Protein AF-A0A950M7X7-F1 (afdb_monomer)

Mean predicted aligned error: 15.95 Å

Secondary structure (DSSP, 8-state):
--PPPPPPPPPPP---PPPPTT-PPPPHHHHHHHHHHHHHHHHH-S-GGGS-HHHHHHHHHHHHHHHH-TT-TTHHHHHHHHHHHHHHHHHHTT--GGG-----PPP-

Foldseek 3Di:
DDDDDDDDDDDDDDPPDDPPPPDDDDDPVRVVVVVLVVVLCVVPVDQLLPDDPVVLVVLLVVLVVLCVDPPHPCNVNSVVSNVRSVVNVCVVVVDPPVPDDPPPDPDD

Sequence (108 aa):
MNAKKADAPPAPAKRRGRPPAGERAMSNAERQRRYRRRRFNALYEIDPAEMARVTLLERLAAALRTIEDPGSELREGAAHEAENLLAEIVTRYELNLARMKRITKPNK

Solvent-accessible surface area (backbone atoms only — not comparable to full-atom values): 6962 Å² total; per-residue (Å²): 141,82,85,80,82,76,83,76,78,81,79,81,76,82,75,87,65,77,76,62,94,86,60,77,80,73,48,73,68,52,49,52,51,52,48,53,50,49,58,50,44,74,75,59,79,64,61,74,89,77,49,54,72,67,57,48,52,54,50,34,53,52,21,48,53,40,49,70,38,86,85,47,91,52,27,69,60,22,49,54,48,31,52,54,44,49,52,45,53,35,59,78,65,67,55,58,71,91,74,59,73,83,83,74,75,77,88,126

Structure (mmCIF, N/CA/C/O backbone):
data_AF-A0A950M7X7-F1
#
_entry.id   AF-A0A950M7X7-F1
#
loop_
_atom_site.group_PDB
_atom_site.id
_atom_site.type_symbol
_atom_site.label_atom_id
_atom_site.label_alt_id
_atom_site.label_comp_id
_atom_site.label_asym_id
_atom_site.label_entity_id
_atom_site.label_seq_id
_atom_site.pdbx_PDB_ins_code
_atom_site.Cartn_x
_atom_site.Cartn_y
_atom_site.Cartn_z
_atom_site.occupancy
_atom_site.B_iso_or_equiv
_atom_site.auth_seq_id
_atom_site.auth_comp_id
_atom_site.auth_asym_id
_atom_site.auth_atom_id
_atom_site.pdbx_PDB_model_num
ATOM 1 N N . MET A 1 1 ? 67.338 -32.413 -9.002 1.00 44.06 1 MET A N 1
ATOM 2 C CA . MET A 1 1 ? 66.450 -32.010 -10.113 1.00 44.06 1 MET A CA 1
ATOM 3 C C . MET A 1 1 ? 65.084 -31.690 -9.518 1.00 44.06 1 MET A C 1
ATOM 5 O O . MET A 1 1 ? 64.371 -32.623 -9.194 1.00 44.06 1 MET A O 1
ATOM 9 N N . ASN A 1 2 ? 64.752 -30.413 -9.294 1.00 44.22 2 ASN A N 1
ATOM 10 C CA . ASN A 1 2 ? 63.459 -30.011 -8.721 1.00 44.22 2 ASN A CA 1
ATOM 11 C C . ASN A 1 2 ? 62.700 -29.148 -9.734 1.00 44.22 2 ASN A C 1
ATOM 13 O O . ASN A 1 2 ? 63.187 -28.097 -10.151 1.00 44.22 2 ASN A O 1
ATOM 17 N N . ALA A 1 3 ? 61.539 -29.643 -10.160 1.00 48.75 3 ALA A N 1
ATOM 18 C CA . ALA A 1 3 ? 60.688 -29.041 -11.175 1.00 48.75 3 ALA A CA 1
ATOM 19 C C . ALA A 1 3 ? 60.074 -27.722 -10.678 1.00 48.75 3 ALA A C 1
ATOM 21 O O . ALA A 1 3 ? 59.457 -27.665 -9.612 1.00 48.75 3 ALA A O 1
ATOM 22 N N . LYS A 1 4 ? 60.244 -26.660 -11.472 1.00 51.53 4 LYS A N 1
ATOM 23 C CA .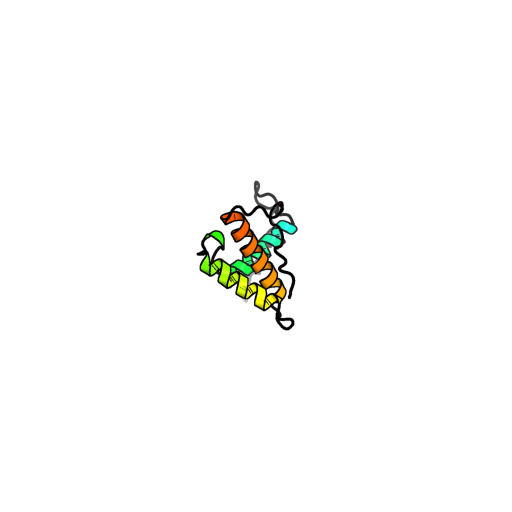 LYS A 1 4 ? 59.607 -25.356 -11.271 1.00 51.53 4 LYS A CA 1
ATOM 24 C C . LYS A 1 4 ? 58.094 -25.510 -11.455 1.00 51.53 4 LYS A C 1
ATOM 26 O O . LYS A 1 4 ? 57.647 -25.931 -12.520 1.00 51.53 4 LYS A O 1
ATOM 31 N N . LYS A 1 5 ? 57.312 -25.175 -10.425 1.00 53.00 5 LYS A N 1
ATOM 32 C CA . LYS A 1 5 ? 55.858 -25.002 -10.538 1.00 53.00 5 LYS A CA 1
ATOM 33 C C . LYS A 1 5 ? 55.599 -23.800 -11.446 1.00 53.00 5 LYS A C 1
ATOM 35 O O . LYS A 1 5 ? 56.126 -22.724 -11.190 1.00 53.00 5 LYS A O 1
ATOM 40 N N . ALA A 1 6 ? 54.853 -24.019 -12.524 1.00 52.06 6 ALA A N 1
ATOM 41 C CA . ALA A 1 6 ? 54.436 -22.974 -13.444 1.00 52.06 6 ALA A CA 1
ATOM 42 C C . ALA A 1 6 ? 53.381 -22.085 -12.771 1.00 52.06 6 ALA A C 1
ATOM 44 O O . ALA A 1 6 ? 52.382 -22.592 -12.256 1.00 52.06 6 ALA A O 1
ATOM 45 N N . ASP A 1 7 ? 53.620 -20.776 -12.779 1.00 57.84 7 ASP A N 1
ATOM 46 C CA . ASP A 1 7 ? 52.652 -19.759 -12.383 1.00 57.84 7 ASP A CA 1
ATOM 47 C C . ASP A 1 7 ? 51.420 -19.837 -13.295 1.00 57.84 7 ASP A C 1
ATOM 49 O O . ASP A 1 7 ? 51.511 -19.687 -14.516 1.00 57.84 7 ASP A O 1
ATOM 53 N N . ALA A 1 8 ? 50.255 -20.099 -12.703 1.00 60.47 8 ALA A N 1
ATOM 54 C CA . ALA A 1 8 ? 48.983 -20.035 -13.409 1.00 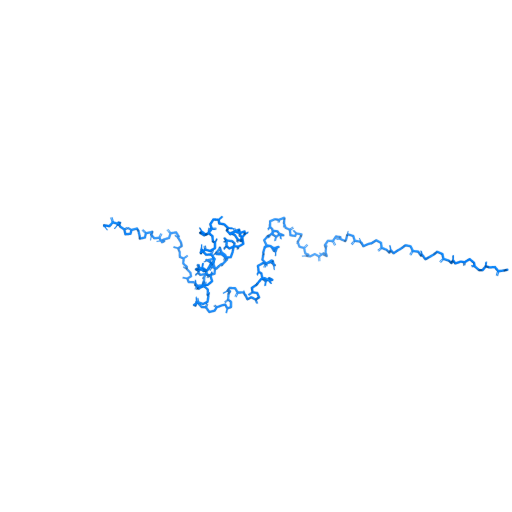60.47 8 ALA A CA 1
ATOM 55 C C . ALA A 1 8 ? 48.661 -18.565 -13.751 1.00 60.47 8 ALA A C 1
ATOM 57 O O . ALA A 1 8 ? 48.844 -17.692 -12.898 1.00 60.47 8 ALA A O 1
ATOM 58 N N . PRO A 1 9 ? 48.174 -18.256 -14.967 1.00 58.09 9 PRO A N 1
ATOM 59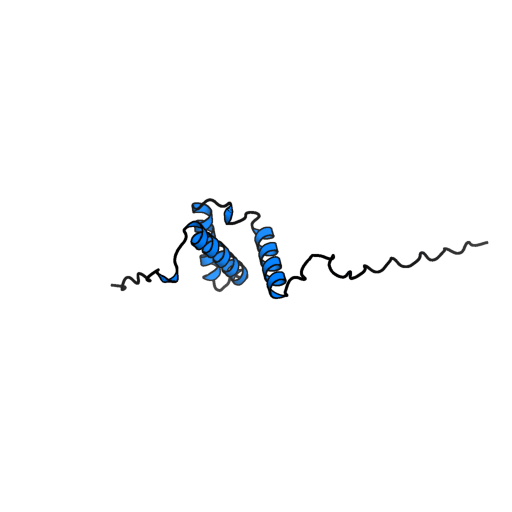 C CA . PRO A 1 9 ? 47.882 -16.880 -15.345 1.00 58.09 9 PRO A CA 1
ATOM 60 C C . PRO A 1 9 ? 46.716 -16.310 -14.515 1.00 58.09 9 PRO A C 1
ATOM 62 O O . PRO A 1 9 ? 45.797 -17.050 -14.146 1.00 58.09 9 PRO A O 1
ATOM 65 N N . PRO A 1 10 ? 46.718 -14.995 -14.224 1.00 57.12 10 PRO A N 1
ATOM 66 C CA . PRO A 1 10 ? 45.664 -14.354 -13.446 1.00 57.12 10 PRO A CA 1
ATOM 67 C C . PRO A 1 10 ? 44.308 -14.471 -14.154 1.00 57.12 10 PRO A C 1
ATOM 69 O O . PRO A 1 10 ? 44.199 -14.279 -15.367 1.00 57.12 10 PRO A O 1
ATOM 72 N N . ALA A 1 11 ? 43.263 -14.776 -13.380 1.00 59.12 11 ALA A N 1
ATOM 73 C CA . ALA A 1 11 ? 41.891 -14.888 -13.866 1.00 59.12 11 ALA A CA 1
ATOM 74 C C . ALA A 1 11 ? 41.460 -13.621 -14.638 1.00 59.12 11 ALA A C 1
ATOM 76 O O . ALA A 1 11 ? 41.767 -12.507 -14.202 1.00 59.12 11 ALA A O 1
ATOM 77 N N . PRO A 1 12 ? 40.722 -13.746 -15.759 1.00 53.44 12 PRO A N 1
ATOM 78 C CA . PRO A 1 12 ? 40.296 -12.585 -16.525 1.00 53.44 12 PRO A CA 1
ATOM 79 C C . PRO A 1 12 ? 39.369 -11.704 -15.683 1.00 53.44 12 PRO A C 1
ATOM 81 O O . PRO A 1 12 ? 38.342 -12.150 -15.164 1.00 53.44 12 PRO A O 1
ATOM 84 N N . ALA A 1 13 ? 39.733 -10.426 -15.566 1.00 57.00 13 ALA A N 1
ATOM 85 C CA . ALA A 1 13 ? 38.918 -9.404 -14.930 1.00 57.00 13 A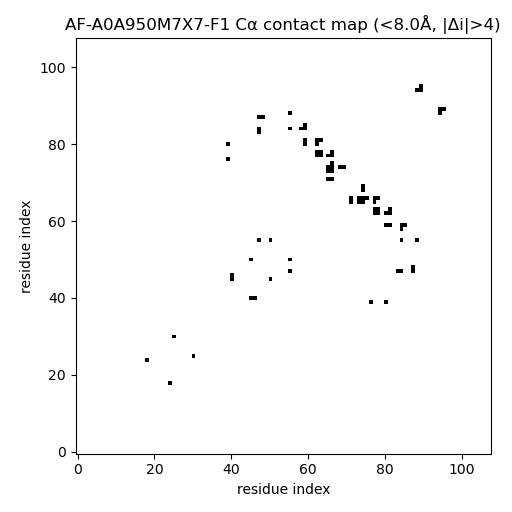LA A CA 1
ATOM 86 C C . ALA A 1 13 ? 37.503 -9.411 -15.532 1.00 57.00 13 ALA A C 1
ATOM 88 O O . ALA A 1 13 ? 37.333 -9.345 -16.753 1.00 57.00 13 ALA A O 1
ATOM 89 N N . LYS A 1 14 ? 36.478 -9.479 -14.671 1.00 58.19 14 LYS A N 1
ATOM 90 C CA . LYS A 1 14 ? 35.070 -9.353 -15.070 1.00 58.19 14 LYS A CA 1
ATOM 91 C C . LYS A 1 14 ? 34.906 -8.051 -15.856 1.00 58.19 14 LYS A C 1
ATOM 93 O O . LYS A 1 14 ? 34.924 -6.966 -15.277 1.00 58.19 14 LYS A O 1
ATOM 98 N N . ARG A 1 15 ? 34.762 -8.165 -17.179 1.00 55.59 15 ARG A N 1
ATOM 99 C CA . ARG A 1 15 ? 34.452 -7.048 -18.075 1.00 55.59 15 ARG A CA 1
ATOM 100 C C . ARG A 1 15 ? 33.233 -6.314 -17.514 1.00 55.59 15 ARG A C 1
ATOM 102 O O . ARG A 1 15 ? 32.132 -6.860 -17.510 1.00 55.59 15 ARG A O 1
ATOM 109 N N . ARG A 1 16 ? 33.418 -5.069 -17.061 1.00 60.91 16 ARG A N 1
ATOM 110 C CA . ARG A 1 16 ? 32.328 -4.094 -16.914 1.00 60.91 16 ARG A CA 1
ATOM 111 C C . ARG A 1 16 ? 31.8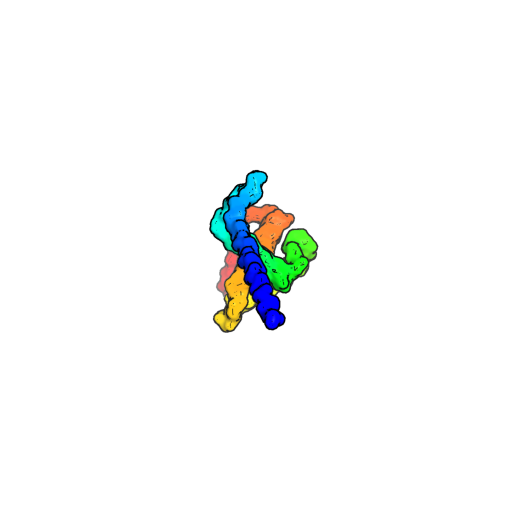35 -3.771 -18.325 1.00 60.91 16 ARG A C 1
ATOM 113 O O . ARG A 1 16 ? 32.293 -2.824 -18.954 1.00 60.91 16 ARG A O 1
ATOM 120 N N . GLY A 1 17 ? 31.005 -4.657 -18.865 1.00 58.12 17 GLY A N 1
ATOM 121 C CA . GLY A 1 17 ? 30.449 -4.531 -20.201 1.00 58.12 17 GLY A CA 1
ATOM 122 C C . GLY A 1 17 ? 29.436 -3.395 -20.258 1.00 58.12 17 GLY A C 1
ATOM 123 O O . GLY A 1 17 ? 28.616 -3.234 -19.354 1.00 58.12 17 GLY A O 1
ATOM 124 N N . ARG A 1 18 ? 29.497 -2.622 -21.345 1.00 62.25 18 ARG A N 1
ATOM 125 C CA . ARG A 1 18 ? 28.399 -1.775 -21.817 1.00 62.25 18 ARG A CA 1
ATOM 126 C C . ARG A 1 18 ? 27.110 -2.617 -21.821 1.00 62.25 18 ARG A C 1
ATOM 128 O O . ARG A 1 18 ? 27.186 -3.773 -22.246 1.00 62.25 18 ARG A O 1
ATOM 135 N N . PRO A 1 19 ? 25.965 -2.088 -21.348 1.00 59.69 19 PRO A N 1
ATOM 136 C CA . PRO A 1 19 ? 24.709 -2.825 -21.412 1.00 59.69 19 PRO A CA 1
ATOM 137 C C . PRO A 1 19 ? 24.444 -3.285 -22.857 1.00 59.69 19 PRO A C 1
ATOM 139 O O . PRO A 1 19 ? 24.838 -2.574 -23.793 1.00 59.69 19 PRO A O 1
ATOM 142 N N . PRO A 1 20 ? 23.857 -4.480 -23.044 1.00 63.44 20 PRO A N 1
ATOM 143 C CA . PRO A 1 20 ? 23.603 -5.041 -24.364 1.00 63.44 20 PRO A CA 1
ATOM 144 C C . PRO A 1 20 ? 22.834 -4.045 -25.241 1.00 63.44 20 PRO A C 1
ATOM 146 O O . PRO A 1 20 ? 21.969 -3.303 -24.770 1.00 63.44 20 PRO A O 1
ATOM 149 N N . ALA A 1 21 ? 23.198 -3.994 -26.523 1.00 49.34 21 ALA A N 1
ATOM 150 C CA . ALA A 1 21 ? 22.593 -3.073 -27.476 1.00 49.34 21 ALA A CA 1
ATOM 151 C C . ALA A 1 21 ? 21.077 -3.320 -27.545 1.00 49.34 21 ALA A C 1
ATOM 153 O O . ALA A 1 21 ? 20.645 -4.422 -27.866 1.00 49.34 21 ALA A O 1
ATOM 154 N N . GLY A 1 22 ? 20.286 -2.296 -27.213 1.00 57.34 22 GLY A N 1
ATOM 155 C CA . GLY A 1 22 ? 18.821 -2.362 -27.179 1.00 57.34 22 GLY A CA 1
ATOM 156 C C . GLY A 1 22 ? 18.213 -2.186 -25.786 1.00 57.34 22 GLY A C 1
ATOM 157 O O . GLY A 1 22 ? 17.067 -1.755 -25.683 1.00 57.34 22 GLY A O 1
ATOM 158 N N . GLU A 1 23 ? 18.973 -2.405 -24.708 1.00 58.69 23 GLU A N 1
ATOM 159 C CA . GLU A 1 23 ? 18.510 -2.075 -23.359 1.00 58.69 23 GLU A CA 1
ATOM 160 C C . GLU A 1 23 ? 18.827 -0.610 -23.038 1.00 58.69 23 GLU A C 1
ATOM 162 O O . GLU A 1 23 ? 19.986 -0.212 -22.889 1.00 58.69 23 GLU A O 1
ATOM 167 N N . ARG A 1 24 ? 17.784 0.223 -22.915 1.00 66.75 24 ARG A N 1
ATOM 168 C CA . ARG A 1 24 ? 17.934 1.557 -22.322 1.00 66.75 24 ARG A CA 1
ATOM 169 C C . ARG A 1 24 ? 18.529 1.394 -20.925 1.00 66.75 24 ARG A C 1
ATOM 171 O O . ARG A 1 24 ? 17.999 0.654 -20.097 1.00 66.75 24 ARG A O 1
ATOM 178 N N . ALA A 1 25 ? 19.628 2.097 -20.660 1.00 68.12 25 ALA A N 1
ATOM 179 C CA . ALA A 1 25 ? 20.196 2.149 -19.324 1.00 68.12 25 ALA A CA 1
ATOM 180 C C . ALA A 1 25 ? 19.135 2.706 -18.366 1.00 68.12 25 ALA A C 1
ATOM 182 O O . ALA A 1 25 ? 18.703 3.845 -18.528 1.00 68.12 25 ALA A O 1
ATOM 183 N N . MET A 1 26 ? 18.718 1.901 -17.382 1.00 77.12 26 MET A N 1
ATOM 184 C CA . MET A 1 26 ? 17.769 2.355 -16.365 1.00 77.12 26 MET A CA 1
ATOM 185 C C . MET A 1 26 ? 18.308 3.610 -15.679 1.00 77.12 26 MET A C 1
ATOM 187 O O . MET A 1 26 ? 19.451 3.626 -15.186 1.00 77.12 26 MET A O 1
ATOM 191 N N . SER A 1 27 ? 17.445 4.617 -15.583 1.00 81.31 27 SER A N 1
ATOM 192 C CA . SER A 1 27 ? 17.648 5.788 -14.739 1.00 81.31 27 SER A CA 1
ATOM 193 C C . SER A 1 27 ? 17.925 5.359 -13.294 1.00 81.31 27 SER A C 1
ATOM 195 O O . SER A 1 27 ? 17.494 4.293 -12.846 1.00 81.31 27 SER A O 1
ATOM 197 N N . ASN A 1 28 ? 18.630 6.192 -12.526 1.00 72.81 28 ASN A N 1
ATOM 198 C CA . ASN A 1 28 ? 18.822 5.953 -11.093 1.00 72.81 28 ASN A CA 1
ATOM 199 C C . ASN A 1 28 ? 17.477 5.813 -10.357 1.00 72.81 28 ASN A C 1
ATOM 201 O O . ASN A 1 28 ? 17.350 4.956 -9.483 1.00 72.81 28 ASN A O 1
ATOM 205 N N . ALA A 1 29 ? 16.459 6.577 -10.767 1.00 71.56 29 ALA A N 1
ATOM 206 C CA . ALA A 1 29 ? 15.109 6.480 -10.215 1.00 71.56 29 ALA A CA 1
ATOM 207 C C . ALA A 1 29 ? 14.457 5.121 -10.529 1.00 71.56 29 ALA A C 1
ATOM 209 O O . ALA A 1 29 ? 13.889 4.479 -9.646 1.00 71.56 29 ALA A O 1
ATOM 210 N N . GLU A 1 30 ? 14.599 4.630 -11.763 1.00 72.94 30 GLU A N 1
ATOM 211 C CA . GLU A 1 30 ? 14.102 3.309 -12.168 1.00 72.94 30 GLU A CA 1
ATOM 212 C C . GLU A 1 30 ? 14.850 2.180 -11.456 1.00 72.94 30 GLU A C 1
ATOM 214 O O . GLU A 1 30 ? 14.238 1.200 -11.035 1.00 72.94 30 GLU A O 1
ATOM 219 N N . ARG A 1 31 ? 16.163 2.337 -11.247 1.00 77.38 31 ARG A N 1
ATOM 220 C CA . ARG A 1 31 ? 16.977 1.401 -10.463 1.00 77.38 31 ARG A CA 1
ATOM 221 C C . ARG A 1 31 ? 16.511 1.327 -9.016 1.00 77.38 31 ARG A C 1
ATOM 223 O O . ARG A 1 31 ? 16.330 0.223 -8.511 1.00 77.38 31 ARG A O 1
ATOM 230 N N . GLN A 1 32 ? 16.265 2.465 -8.369 1.00 74.38 32 GLN A N 1
ATOM 231 C CA . GLN A 1 32 ? 15.727 2.496 -7.008 1.00 74.38 32 GLN A CA 1
ATOM 232 C C . GLN A 1 32 ? 14.307 1.929 -6.938 1.00 74.38 32 GLN A C 1
ATOM 234 O O . GLN A 1 32 ? 14.001 1.174 -6.020 1.00 74.38 32 GLN A O 1
ATOM 239 N N . ARG A 1 33 ? 13.443 2.234 -7.913 1.00 71.69 33 ARG A N 1
ATOM 240 C CA . ARG A 1 33 ? 12.095 1.653 -8.011 1.00 71.69 33 ARG A CA 1
ATOM 241 C C . ARG A 1 33 ? 12.156 0.132 -8.159 1.00 71.69 33 ARG A C 1
ATOM 243 O O . ARG A 1 33 ? 11.458 -0.584 -7.450 1.00 71.69 33 ARG A O 1
ATOM 250 N N . ARG A 1 34 ? 13.033 -0.379 -9.028 1.00 73.12 34 ARG A N 1
ATOM 251 C CA . ARG A 1 34 ? 13.235 -1.820 -9.234 1.00 73.12 34 ARG A CA 1
ATOM 252 C C . ARG A 1 34 ? 13.855 -2.495 -8.013 1.00 73.12 34 ARG A C 1
ATOM 254 O O . ARG A 1 34 ? 13.483 -3.620 -7.702 1.00 73.12 34 ARG A O 1
ATOM 261 N N . TYR A 1 35 ? 14.774 -1.826 -7.321 1.00 76.31 35 TYR A N 1
ATOM 262 C CA . TYR A 1 35 ? 15.367 -2.315 -6.077 1.00 76.31 35 TYR A CA 1
ATOM 263 C C . TYR A 1 35 ? 14.320 -2.426 -4.964 1.00 76.31 35 TYR A C 1
ATOM 265 O O . TYR A 1 35 ? 14.194 -3.490 -4.363 1.00 76.31 35 TYR A O 1
ATOM 273 N N . ARG A 1 36 ? 13.513 -1.377 -4.762 1.00 71.12 36 ARG A N 1
ATOM 274 C CA . ARG A 1 36 ? 12.391 -1.379 -3.812 1.00 71.12 36 ARG A CA 1
ATOM 275 C C . ARG A 1 36 ? 11.382 -2.480 -4.139 1.00 71.12 36 ARG A C 1
ATOM 277 O O . ARG A 1 36 ? 11.086 -3.295 -3.273 1.00 71.12 36 ARG A O 1
ATOM 284 N N . ARG A 1 37 ? 10.983 -2.607 -5.412 1.00 66.56 37 ARG A N 1
ATOM 285 C CA . ARG A 1 37 ? 10.099 -3.686 -5.888 1.00 66.56 37 ARG A CA 1
ATOM 286 C C . ARG A 1 37 ? 10.696 -5.081 -5.666 1.00 66.56 37 ARG A C 1
ATOM 288 O O . ARG A 1 37 ? 9.983 -5.980 -5.255 1.00 66.56 37 ARG A O 1
ATOM 295 N N . ARG A 1 38 ? 12.003 -5.278 -5.887 1.00 66.69 38 ARG A N 1
ATOM 296 C CA . ARG A 1 38 ? 12.682 -6.561 -5.615 1.00 66.69 38 ARG A CA 1
ATOM 297 C C . ARG A 1 38 ? 12.734 -6.894 -4.127 1.00 66.69 38 ARG A C 1
ATOM 299 O O . ARG A 1 38 ? 12.477 -8.037 -3.780 1.00 66.69 38 ARG A O 1
ATOM 306 N N . ARG A 1 39 ? 13.056 -5.926 -3.263 1.00 65.88 39 ARG A N 1
ATOM 307 C CA . ARG A 1 39 ? 13.050 -6.134 -1.805 1.00 65.88 39 ARG A CA 1
ATOM 308 C C . ARG A 1 39 ? 11.650 -6.442 -1.282 1.00 65.88 39 ARG A C 1
ATOM 310 O O . ARG A 1 39 ? 11.512 -7.307 -0.431 1.00 65.88 39 ARG A O 1
ATOM 317 N N . PHE A 1 40 ? 10.638 -5.770 -1.822 1.00 54.94 40 PHE A N 1
ATOM 318 C CA . PHE A 1 40 ? 9.241 -6.009 -1.485 1.00 54.94 40 PHE A CA 1
ATOM 319 C C . PHE A 1 40 ? 8.762 -7.393 -1.950 1.00 54.94 40 PHE A C 1
ATOM 321 O O . PHE A 1 40 ? 8.254 -8.170 -1.148 1.00 54.94 40 PHE A O 1
ATOM 328 N N . ASN A 1 41 ? 9.012 -7.748 -3.214 1.00 55.81 41 ASN A N 1
ATOM 329 C CA . ASN A 1 41 ? 8.652 -9.059 -3.760 1.00 55.81 41 ASN A CA 1
ATOM 330 C C . ASN A 1 41 ? 9.384 -10.209 -3.052 1.00 55.81 41 ASN A C 1
ATOM 332 O O . ASN A 1 41 ? 8.808 -11.276 -2.897 1.00 55.81 41 ASN A O 1
ATOM 336 N N . ALA A 1 42 ? 10.624 -9.995 -2.598 1.00 58.03 42 ALA A N 1
ATOM 337 C CA . ALA A 1 42 ? 11.368 -10.986 -1.820 1.00 58.03 42 ALA A CA 1
ATOM 338 C C . ALA A 1 42 ? 10.798 -11.209 -0.408 1.00 58.03 42 ALA A C 1
ATOM 340 O O . ALA A 1 42 ? 11.062 -12.250 0.180 1.00 58.03 42 ALA A O 1
ATOM 341 N N . LEU A 1 43 ? 10.042 -10.251 0.141 1.00 55.25 43 LEU A N 1
ATOM 342 C CA . LEU A 1 43 ? 9.371 -10.414 1.433 1.00 55.25 43 LEU A CA 1
ATOM 343 C C . LEU A 1 43 ? 7.985 -11.059 1.309 1.00 55.25 43 LEU A C 1
ATOM 345 O O . LEU A 1 43 ? 7.491 -11.606 2.288 1.00 55.25 43 LEU A O 1
ATOM 349 N N . TYR A 1 44 ? 7.341 -10.947 0.144 1.00 55.41 44 TYR A N 1
ATOM 350 C CA . TYR A 1 44 ? 5.898 -11.159 0.051 1.00 55.41 44 TYR A CA 1
ATOM 351 C C . TYR A 1 44 ? 5.400 -11.984 -1.137 1.00 55.41 44 TYR A C 1
ATOM 353 O O . TYR A 1 44 ? 4.190 -12.174 -1.209 1.00 55.41 44 TYR A O 1
ATOM 361 N N . GLU A 1 45 ? 6.287 -12.442 -2.031 1.00 64.81 45 GLU A N 1
ATOM 362 C CA . GLU A 1 45 ? 6.105 -13.429 -3.125 1.00 64.81 45 GLU A CA 1
ATOM 363 C C . GLU A 1 45 ? 4.844 -13.339 -4.014 1.00 64.81 45 GLU A C 1
ATOM 365 O O . GLU A 1 45 ? 4.644 -14.181 -4.882 1.00 64.81 45 GLU A O 1
ATOM 370 N N . ILE A 1 46 ? 4.009 -12.313 -3.867 1.00 68.56 46 ILE A N 1
ATOM 371 C CA . ILE A 1 46 ? 2.700 -12.210 -4.513 1.00 68.56 46 ILE A CA 1
ATOM 372 C C . ILE A 1 46 ? 2.532 -10.784 -5.045 1.00 68.56 46 ILE A C 1
ATOM 374 O O . ILE A 1 46 ? 2.707 -9.810 -4.305 1.00 68.56 46 ILE A O 1
ATOM 378 N N . ASP A 1 47 ? 2.198 -10.657 -6.332 1.00 79.38 47 ASP A N 1
ATOM 379 C CA . ASP A 1 47 ? 1.888 -9.375 -6.969 1.00 79.38 47 ASP A CA 1
ATOM 380 C C . ASP A 1 47 ? 0.510 -8.872 -6.480 1.00 79.38 47 ASP A C 1
ATOM 382 O O . ASP A 1 47 ? -0.458 -9.635 -6.528 1.00 79.38 47 ASP A O 1
ATOM 386 N N . PRO A 1 48 ? 0.371 -7.612 -6.014 1.00 81.94 48 PRO A N 1
ATOM 387 C CA . PRO A 1 48 ? -0.926 -7.029 -5.657 1.00 81.94 48 PRO A CA 1
ATOM 388 C C . PRO A 1 48 ? -2.016 -7.210 -6.725 1.00 81.94 48 PRO A C 1
ATOM 390 O O . PRO A 1 48 ? -3.183 -7.401 -6.378 1.00 81.94 48 PRO A O 1
ATOM 393 N N . ALA A 1 49 ? -1.648 -7.222 -8.010 1.00 82.12 49 ALA A N 1
ATOM 394 C CA . ALA A 1 49 ? -2.580 -7.439 -9.115 1.00 82.12 49 ALA A CA 1
ATOM 395 C C . ALA A 1 49 ? -3.246 -8.830 -9.086 1.00 82.12 49 ALA A C 1
ATOM 397 O O . ALA A 1 49 ? -4.381 -8.986 -9.530 1.00 82.12 49 ALA A O 1
ATOM 398 N N . GLU A 1 50 ? -2.586 -9.833 -8.512 1.00 84.75 50 GLU A N 1
ATOM 399 C CA . GLU A 1 50 ? -3.092 -11.209 -8.419 1.00 84.75 50 GLU A CA 1
ATOM 400 C C . GLU A 1 50 ? -3.834 -11.476 -7.102 1.00 84.75 50 GLU A C 1
ATOM 402 O O . GLU A 1 50 ? -4.497 -12.500 -6.938 1.00 84.75 50 GLU A O 1
ATOM 407 N N . MET A 1 51 ? -3.762 -10.545 -6.147 1.00 86.00 51 MET A N 1
ATOM 408 C CA . MET A 1 51 ? -4.387 -10.715 -4.842 1.00 86.00 51 MET A CA 1
ATOM 409 C C . MET A 1 51 ? -5.909 -10.582 -4.910 1.00 86.00 51 MET A C 1
ATOM 411 O O . MET A 1 51 ? -6.473 -9.709 -5.584 1.00 86.00 51 MET A O 1
ATOM 415 N N . ALA A 1 52 ? -6.589 -11.400 -4.104 1.00 89.12 52 ALA A N 1
ATOM 416 C CA . ALA A 1 52 ? -7.996 -11.195 -3.807 1.00 89.12 52 ALA A CA 1
ATOM 417 C C . ALA A 1 52 ? -8.201 -9.836 -3.115 1.00 89.12 52 ALA A C 1
ATOM 419 O O . ALA A 1 52 ? -7.372 -9.376 -2.328 1.00 89.12 52 ALA A O 1
ATOM 420 N N . ARG A 1 53 ? -9.352 -9.204 -3.367 1.00 91.44 53 ARG A N 1
ATOM 421 C CA . ARG A 1 53 ? -9.709 -7.900 -2.783 1.00 91.44 53 ARG A CA 1
ATOM 422 C C . ARG A 1 53 ? -9.577 -7.880 -1.256 1.00 91.44 53 ARG A C 1
ATOM 424 O O . ARG A 1 53 ? -9.088 -6.901 -0.704 1.00 91.44 53 ARG A O 1
ATOM 431 N N . VAL A 1 54 ? -10.041 -8.934 -0.583 1.00 92.19 54 VAL A N 1
ATOM 432 C CA . VAL A 1 54 ? -9.994 -9.029 0.886 1.00 92.19 54 VAL A CA 1
ATOM 433 C C . VAL A 1 54 ? -8.544 -8.992 1.368 1.00 92.19 54 VAL A C 1
ATOM 435 O O . VAL A 1 54 ? -8.204 -8.165 2.206 1.00 92.19 54 VAL A O 1
ATOM 438 N N . THR A 1 55 ? -7.669 -9.775 0.737 1.00 91.62 55 THR A N 1
ATOM 439 C CA . THR A 1 55 ? -6.235 -9.820 1.040 1.00 91.62 55 THR A CA 1
ATOM 440 C C . THR A 1 55 ? -5.544 -8.474 0.810 1.00 91.62 55 THR A C 1
ATOM 442 O O . THR A 1 55 ? -4.745 -8.054 1.643 1.00 91.62 55 THR A O 1
ATOM 445 N N . LEU A 1 56 ? -5.875 -7.758 -0.274 1.00 92.25 56 LEU A N 1
ATOM 446 C CA . LEU A 1 56 ? -5.364 -6.400 -0.519 1.00 92.25 56 LEU A CA 1
ATOM 447 C C . LEU A 1 56 ? -5.702 -5.449 0.637 1.00 92.25 56 LEU A C 1
ATOM 449 O O . LEU A 1 56 ? -4.835 -4.717 1.113 1.00 92.25 56 LEU A O 1
ATOM 453 N N . LEU A 1 57 ? -6.956 -5.471 1.097 1.00 93.88 57 LEU A N 1
ATOM 454 C CA . LEU A 1 57 ? -7.426 -4.606 2.181 1.00 93.88 57 LEU A CA 1
ATOM 455 C C . LEU A 1 57 ? -6.815 -4.989 3.535 1.00 93.88 57 LEU A C 1
ATOM 457 O O . LEU A 1 57 ? -6.422 -4.104 4.294 1.00 93.88 57 LEU A O 1
ATOM 461 N N . GLU A 1 58 ? -6.692 -6.283 3.830 1.00 93.56 58 GLU A N 1
ATOM 462 C CA . GLU A 1 58 ? -6.060 -6.779 5.059 1.00 93.56 58 GLU A CA 1
ATOM 463 C C . GLU A 1 58 ? -4.581 -6.393 5.134 1.00 93.56 58 GLU A C 1
ATOM 465 O O . GLU A 1 58 ? -4.118 -5.908 6.171 1.00 93.56 58 GLU A O 1
ATOM 470 N N . ARG A 1 59 ? -3.849 -6.544 4.025 1.00 93.50 59 ARG A N 1
ATOM 471 C CA . ARG A 1 59 ? -2.441 -6.144 3.942 1.00 93.50 59 ARG A CA 1
ATOM 472 C C . ARG A 1 59 ? -2.267 -4.639 4.038 1.00 93.50 59 ARG A C 1
ATOM 474 O O . ARG A 1 59 ? -1.372 -4.184 4.743 1.00 93.50 59 ARG A O 1
ATOM 481 N N . LEU A 1 60 ? -3.151 -3.864 3.410 1.00 95.50 60 LEU A N 1
ATOM 482 C CA . LEU A 1 60 ? -3.127 -2.410 3.538 1.00 95.50 60 L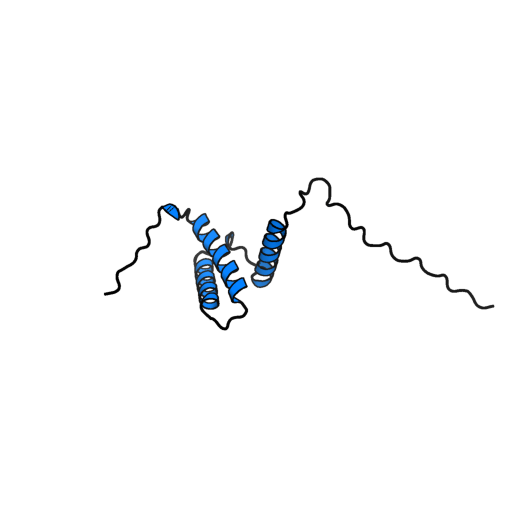EU A CA 1
ATOM 483 C C . LEU A 1 60 ? -3.343 -1.996 4.999 1.00 95.50 60 LEU A C 1
ATOM 485 O O . LEU A 1 60 ? -2.598 -1.170 5.517 1.00 95.50 60 LEU A O 1
ATOM 489 N N . ALA A 1 61 ? -4.308 -2.606 5.690 1.00 95.81 61 ALA A N 1
ATOM 490 C CA . ALA A 1 61 ? -4.544 -2.341 7.106 1.00 95.81 61 ALA A CA 1
ATOM 491 C C . ALA A 1 61 ? -3.334 -2.716 7.980 1.00 95.81 61 ALA A C 1
ATOM 493 O O . ALA A 1 61 ? -2.995 -1.980 8.905 1.00 95.81 61 ALA A O 1
ATOM 494 N N . ALA A 1 62 ? -2.663 -3.835 7.693 1.00 92.88 62 ALA A N 1
ATOM 495 C CA . ALA A 1 62 ? -1.441 -4.223 8.394 1.00 92.88 62 ALA A CA 1
ATOM 496 C C . ALA A 1 62 ? -0.307 -3.209 8.176 1.00 92.88 62 ALA A C 1
ATOM 498 O O . ALA A 1 62 ? 0.282 -2.751 9.153 1.00 92.88 62 ALA A O 1
ATOM 499 N N . ALA A 1 63 ? -0.071 -2.799 6.928 1.00 92.88 63 ALA A N 1
ATOM 500 C CA . ALA A 1 63 ? 0.938 -1.801 6.589 1.00 92.88 63 ALA A CA 1
ATOM 501 C C . ALA A 1 63 ? 0.668 -0.456 7.283 1.00 92.88 63 ALA A C 1
ATOM 503 O O . ALA A 1 63 ? 1.574 0.121 7.880 1.00 92.88 63 ALA A O 1
ATOM 504 N N . LEU A 1 64 ? -0.584 0.016 7.286 1.00 96.44 64 LEU A N 1
ATOM 505 C CA . LEU A 1 64 ? -0.970 1.249 7.980 1.00 96.44 64 LEU A CA 1
ATOM 506 C C . LEU A 1 64 ? -0.714 1.168 9.491 1.00 96.44 64 LEU A C 1
ATOM 508 O O . LEU A 1 64 ? -0.122 2.090 10.045 1.00 96.44 64 LEU A O 1
ATOM 512 N N . ARG A 1 65 ? -1.046 0.045 10.144 1.00 95.81 65 ARG A N 1
ATOM 513 C CA . ARG A 1 65 ? -0.728 -0.160 11.570 1.00 95.81 65 ARG A CA 1
ATOM 514 C C . ARG A 1 65 ? 0.774 -0.096 11.848 1.00 95.81 65 ARG A C 1
ATOM 516 O O . ARG A 1 65 ? 1.186 0.503 12.834 1.00 95.81 65 ARG A O 1
ATOM 523 N N . THR A 1 66 ? 1.601 -0.676 10.979 1.00 91.56 66 THR A N 1
ATOM 524 C CA . THR A 1 66 ? 3.064 -0.597 11.109 1.00 91.56 66 THR A CA 1
ATOM 525 C C . THR A 1 66 ? 3.585 0.828 10.916 1.00 91.56 66 THR A C 1
ATOM 527 O O . THR A 1 66 ? 4.527 1.223 11.592 1.00 91.56 66 THR A O 1
ATOM 530 N N . ILE A 1 67 ? 2.979 1.621 10.027 1.00 94.69 67 ILE A N 1
ATOM 531 C CA . ILE A 1 67 ? 3.327 3.041 9.846 1.00 94.69 67 ILE A CA 1
ATOM 532 C C . ILE A 1 67 ? 2.959 3.861 11.087 1.00 94.69 67 ILE A C 1
ATOM 534 O O . ILE A 1 67 ? 3.698 4.783 11.448 1.00 94.69 67 ILE A O 1
ATOM 538 N N . GLU A 1 68 ? 1.829 3.546 11.717 1.00 95.62 68 GLU A N 1
ATOM 539 C CA . GLU A 1 68 ? 1.337 4.210 12.926 1.00 95.62 68 GLU A CA 1
ATOM 540 C C . GLU A 1 68 ? 2.159 3.865 14.173 1.00 95.62 68 GLU A C 1
ATOM 542 O O . GLU A 1 68 ? 2.230 4.693 15.078 1.00 95.62 68 GLU A O 1
ATOM 547 N N . ASP A 1 69 ? 2.829 2.709 14.204 1.00 91.88 69 ASP A N 1
ATOM 548 C CA . ASP A 1 69 ? 3.749 2.331 15.280 1.00 91.88 69 ASP A CA 1
ATOM 549 C C . ASP A 1 69 ? 5.066 3.131 15.195 1.00 91.88 69 ASP A C 1
ATOM 551 O O . ASP A 1 69 ? 5.883 2.899 14.296 1.00 91.88 69 ASP A O 1
ATOM 555 N N . PRO A 1 70 ? 5.329 4.064 16.132 1.00 88.44 70 PRO A N 1
ATOM 556 C CA . PRO A 1 70 ? 6.528 4.881 16.092 1.00 88.44 70 PRO A CA 1
ATOM 557 C C . PRO A 1 70 ? 7.821 4.109 16.368 1.00 88.44 70 PRO A C 1
ATOM 559 O O . PRO A 1 70 ? 8.880 4.595 15.970 1.00 88.44 70 PRO A O 1
ATOM 562 N N . GLY A 1 71 ? 7.744 2.942 17.016 1.00 89.75 71 GLY A N 1
ATOM 563 C CA . GLY A 1 71 ? 8.895 2.103 17.353 1.00 89.75 71 GLY A CA 1
ATOM 564 C C . GLY A 1 71 ? 9.297 1.122 16.253 1.00 89.75 71 GLY A C 1
ATOM 565 O O . GLY A 1 71 ? 10.327 0.461 16.376 1.00 89.75 71 GLY A O 1
ATOM 566 N N . SER A 1 72 ? 8.514 1.012 15.179 1.00 86.38 72 SER A N 1
ATOM 567 C CA . SER A 1 72 ? 8.794 0.039 14.130 1.00 86.38 72 SER A CA 1
ATOM 568 C C . SER A 1 72 ? 9.961 0.473 13.235 1.00 86.38 72 SER A C 1
ATOM 570 O O . SER A 1 72 ? 9.942 1.529 12.604 1.00 86.38 72 SER A O 1
ATOM 572 N N . GLU A 1 73 ? 10.957 -0.398 13.084 1.00 88.94 73 GLU A N 1
ATOM 573 C CA . GLU A 1 73 ? 12.037 -0.224 12.101 1.00 88.94 73 GLU A CA 1
ATOM 574 C C . GLU A 1 73 ? 11.558 -0.432 10.652 1.00 88.94 73 GLU A C 1
ATOM 576 O O . GLU A 1 73 ? 12.260 -0.109 9.694 1.00 88.94 73 GLU A O 1
ATOM 581 N N . LEU A 1 74 ? 10.345 -0.964 10.467 1.00 86.12 74 LEU A N 1
ATOM 582 C CA . LEU A 1 74 ? 9.790 -1.324 9.162 1.00 86.12 74 LEU A CA 1
ATOM 583 C C . LEU A 1 74 ? 8.901 -0.231 8.559 1.00 86.12 74 LEU A C 1
ATOM 585 O O . LEU A 1 74 ? 8.349 -0.440 7.480 1.00 86.12 74 LEU A O 1
ATOM 589 N N . ARG A 1 75 ? 8.770 0.936 9.205 1.00 87.19 75 ARG A N 1
ATOM 590 C CA . ARG A 1 75 ? 7.858 2.017 8.777 1.00 87.19 75 ARG A CA 1
ATOM 591 C C . ARG A 1 75 ? 8.044 2.435 7.324 1.00 87.19 75 ARG A C 1
ATOM 593 O O . ARG A 1 75 ? 7.057 2.601 6.617 1.00 87.19 75 ARG A O 1
ATOM 600 N N . GLU A 1 76 ? 9.286 2.574 6.860 1.00 86.38 76 GLU A N 1
ATOM 601 C CA . GLU A 1 76 ? 9.560 2.951 5.465 1.00 86.38 76 GLU A CA 1
ATOM 602 C C . GLU A 1 76 ? 9.121 1.851 4.485 1.00 86.38 76 GLU A C 1
ATOM 604 O O . GLU A 1 76 ? 8.512 2.131 3.451 1.00 86.38 76 GLU A O 1
ATOM 609 N N . GLY A 1 77 ? 9.373 0.585 4.832 1.00 86.31 77 GLY A N 1
ATOM 610 C CA . GLY A 1 77 ? 8.922 -0.561 4.043 1.00 86.31 77 GLY A CA 1
ATOM 611 C C . GLY A 1 77 ? 7.398 -0.667 4.000 1.00 86.31 77 GLY A C 1
ATOM 612 O O . GLY A 1 77 ? 6.830 -0.865 2.929 1.00 86.31 77 GLY A O 1
ATOM 613 N N . ALA A 1 78 ? 6.745 -0.458 5.142 1.00 87.75 78 ALA A N 1
ATOM 614 C CA . ALA A 1 78 ? 5.295 -0.467 5.273 1.00 87.75 78 ALA A CA 1
ATOM 615 C C . ALA A 1 78 ? 4.635 0.703 4.524 1.00 87.75 78 ALA A C 1
ATOM 617 O O . ALA A 1 78 ? 3.617 0.509 3.867 1.00 87.75 78 ALA A O 1
ATOM 618 N N . ALA A 1 79 ? 5.233 1.898 4.544 1.00 91.06 79 ALA A N 1
ATOM 619 C CA . ALA A 1 79 ? 4.774 3.033 3.741 1.00 91.06 79 ALA A CA 1
ATOM 620 C C . ALA A 1 79 ? 4.816 2.708 2.246 1.00 91.06 79 ALA A C 1
ATOM 622 O O . ALA A 1 79 ? 3.827 2.899 1.539 1.00 91.06 79 ALA A O 1
ATOM 623 N N . HIS A 1 80 ? 5.925 2.133 1.779 1.00 88.94 80 HIS A N 1
ATOM 624 C CA . HIS A 1 80 ? 6.046 1.725 0.385 1.00 88.94 80 HIS A CA 1
ATOM 625 C C . HIS A 1 80 ? 5.059 0.607 0.003 1.00 88.94 80 HIS A C 1
ATOM 627 O O . HIS A 1 80 ? 4.499 0.612 -1.093 1.00 88.94 80 HIS A O 1
ATOM 633 N N . GLU A 1 81 ? 4.825 -0.352 0.900 1.00 88.31 81 GLU A N 1
ATOM 634 C CA . GLU A 1 81 ? 3.801 -1.385 0.729 1.00 88.31 81 GLU A CA 1
ATOM 635 C C . GLU A 1 81 ? 2.403 -0.772 0.593 1.00 88.31 81 GLU A C 1
ATOM 637 O O . GLU A 1 81 ? 1.690 -1.072 -0.366 1.00 88.31 81 GLU A O 1
ATOM 642 N N . ALA A 1 82 ? 2.036 0.127 1.508 1.00 94.06 82 ALA A N 1
ATOM 643 C CA . ALA A 1 82 ? 0.748 0.805 1.497 1.00 94.06 82 ALA A CA 1
ATOM 644 C C . ALA A 1 82 ? 0.533 1.598 0.198 1.00 94.06 82 ALA A C 1
ATOM 646 O O . ALA A 1 82 ? -0.546 1.520 -0.385 1.00 94.06 82 ALA A O 1
ATOM 647 N N . GLU A 1 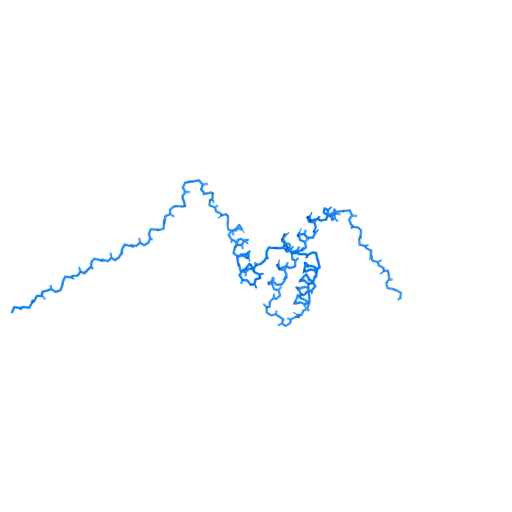83 ? 1.555 2.299 -0.302 1.00 93.81 83 GLU A N 1
ATOM 648 C CA . GLU A 1 83 ? 1.503 2.997 -1.594 1.00 93.81 83 GLU A CA 1
ATOM 649 C C . GLU A 1 83 ? 1.193 2.046 -2.759 1.00 93.81 83 GLU A C 1
ATOM 651 O O . GLU A 1 83 ? 0.323 2.342 -3.580 1.00 93.81 83 GLU A O 1
ATOM 656 N N . ASN A 1 84 ? 1.866 0.892 -2.826 1.00 91.94 84 ASN A N 1
ATOM 657 C CA . ASN A 1 84 ? 1.647 -0.089 -3.893 1.00 91.94 84 ASN A CA 1
ATOM 658 C C . ASN A 1 84 ? 0.233 -0.692 -3.830 1.00 91.94 84 ASN A C 1
ATOM 660 O O . ASN A 1 84 ? -0.432 -0.817 -4.858 1.00 91.94 84 ASN A O 1
ATOM 664 N N . LEU A 1 85 ? -0.246 -1.028 -2.628 1.00 93.31 85 LEU A N 1
ATOM 665 C CA . LEU A 1 85 ? -1.590 -1.575 -2.416 1.00 93.31 85 LEU A CA 1
ATOM 666 C C . LEU A 1 85 ? -2.679 -0.542 -2.740 1.00 93.31 85 LEU A C 1
ATOM 668 O O . LEU A 1 85 ? -3.680 -0.873 -3.373 1.00 93.31 85 LEU A O 1
ATOM 672 N N . LEU A 1 86 ? -2.477 0.724 -2.360 1.00 94.12 86 LEU A N 1
ATOM 673 C CA . LEU A 1 86 ? -3.382 1.822 -2.704 1.00 94.12 86 LEU A CA 1
ATOM 674 C C . LEU A 1 86 ? -3.427 2.068 -4.212 1.00 94.12 86 LEU A C 1
ATOM 676 O O . LEU A 1 86 ? -4.513 2.246 -4.758 1.00 94.12 86 LEU A O 1
ATOM 680 N N . ALA A 1 87 ? -2.278 2.051 -4.891 1.00 90.81 87 ALA A N 1
ATOM 681 C CA . ALA A 1 87 ? -2.219 2.205 -6.341 1.00 90.81 87 ALA A CA 1
ATOM 682 C C . ALA A 1 87 ? -3.003 1.097 -7.062 1.00 90.81 87 ALA A C 1
ATOM 684 O O . ALA A 1 87 ? -3.742 1.387 -8.004 1.00 90.81 87 ALA A O 1
ATOM 685 N N . GLU A 1 88 ? -2.899 -0.146 -6.588 1.00 93.62 88 GLU A N 1
ATOM 686 C CA . GLU A 1 88 ? -3.678 -1.270 -7.114 1.00 93.62 88 GLU A CA 1
ATOM 687 C C . GLU A 1 88 ? -5.179 -1.074 -6.879 1.00 93.62 88 GLU A C 1
ATOM 689 O O . GLU A 1 88 ? -5.966 -1.202 -7.811 1.00 93.62 88 GLU A O 1
ATOM 694 N N . ILE A 1 89 ? -5.594 -0.691 -5.668 1.00 93.38 89 ILE A N 1
ATOM 695 C CA . ILE A 1 89 ? -7.009 -0.425 -5.361 1.00 93.38 89 ILE A CA 1
ATOM 696 C C . ILE A 1 89 ? -7.557 0.695 -6.256 1.00 93.38 89 ILE A C 1
ATOM 698 O O . ILE A 1 89 ? -8.636 0.559 -6.829 1.00 93.38 89 ILE A O 1
ATOM 702 N N . VAL A 1 90 ? -6.818 1.795 -6.406 1.00 91.88 90 VAL A N 1
ATOM 703 C CA . VAL A 1 90 ? -7.223 2.922 -7.258 1.00 91.88 90 VAL A CA 1
ATOM 704 C C . VAL A 1 90 ? -7.352 2.492 -8.714 1.00 91.88 90 VAL A C 1
ATOM 706 O O . VAL A 1 90 ? -8.330 2.855 -9.361 1.00 91.88 90 VAL A O 1
ATOM 709 N N . THR A 1 91 ? -6.401 1.701 -9.209 1.00 90.31 91 THR A N 1
ATOM 710 C CA . THR A 1 91 ? -6.387 1.226 -10.597 1.00 90.31 91 THR A CA 1
ATOM 711 C C . THR A 1 91 ? -7.525 0.240 -10.850 1.00 90.31 91 THR A C 1
ATOM 713 O O . THR A 1 91 ? -8.307 0.435 -11.774 1.00 90.31 91 THR A O 1
ATOM 716 N N . ARG A 1 92 ? -7.675 -0.780 -9.999 1.00 92.06 92 ARG A N 1
ATOM 717 C CA . ARG A 1 92 ? -8.668 -1.852 -10.153 1.00 92.06 92 ARG A CA 1
ATOM 718 C C . ARG A 1 92 ? -10.109 -1.349 -10.097 1.00 92.06 92 ARG A C 1
ATOM 720 O O . ARG A 1 92 ? -10.978 -1.921 -10.747 1.00 92.06 92 ARG A O 1
ATOM 727 N N . TYR A 1 93 ? -10.365 -0.307 -9.309 1.00 90.44 93 TYR A N 1
ATOM 728 C CA . TYR A 1 93 ? -11.693 0.293 -9.159 1.00 90.44 93 TYR A CA 1
ATOM 729 C C . TYR A 1 93 ? -11.866 1.603 -9.933 1.00 90.44 93 TYR A C 1
ATOM 731 O O . TYR A 1 93 ? -12.871 2.283 -9.732 1.00 90.44 93 TYR A O 1
ATOM 739 N N . GLU A 1 94 ? -10.895 1.973 -10.774 1.00 89.94 94 GLU A N 1
ATOM 740 C CA . GLU A 1 94 ? -10.907 3.207 -11.571 1.00 89.94 94 GLU A CA 1
ATOM 741 C C . GLU A 1 94 ? -11.269 4.453 -10.736 1.00 89.94 94 GLU A C 1
ATOM 743 O O . GLU A 1 94 ? -12.041 5.328 -11.142 1.00 89.94 94 GLU A O 1
ATOM 748 N N . LEU A 1 95 ? -10.731 4.529 -9.512 1.00 86.62 95 LEU A N 1
ATOM 749 C CA . LEU A 1 95 ? -11.106 5.569 -8.560 1.00 86.62 95 LEU A CA 1
ATOM 750 C C . LEU A 1 95 ? -10.592 6.928 -9.032 1.00 86.62 95 LEU A C 1
ATOM 752 O O . LEU A 1 95 ? -9.389 7.184 -9.101 1.00 86.62 95 LEU A O 1
ATOM 756 N N . ASN A 1 96 ? -11.515 7.853 -9.284 1.00 86.12 96 ASN A N 1
ATOM 757 C CA . ASN A 1 96 ? -11.156 9.227 -9.601 1.00 86.12 96 ASN A CA 1
ATOM 758 C C . ASN A 1 96 ? -10.857 10.016 -8.320 1.00 86.12 96 ASN A C 1
ATOM 760 O O . ASN A 1 96 ? -11.738 10.663 -7.748 1.00 86.12 96 ASN A O 1
ATOM 764 N N . LEU A 1 97 ? -9.591 9.990 -7.902 1.00 81.00 97 LEU A N 1
ATOM 765 C CA . LEU A 1 97 ? -9.115 10.676 -6.698 1.00 81.00 97 LEU A CA 1
ATOM 766 C C . LEU A 1 97 ? -9.408 12.186 -6.703 1.00 81.00 97 LEU A C 1
ATOM 768 O O . LEU A 1 97 ? -9.693 12.749 -5.651 1.00 81.00 97 LEU A O 1
ATOM 772 N N . ALA A 1 98 ? -9.416 12.838 -7.872 1.00 82.94 98 ALA A N 1
ATOM 773 C CA . ALA A 1 98 ? -9.710 14.269 -7.987 1.00 82.94 98 ALA A CA 1
ATOM 774 C C . ALA A 1 98 ? -11.184 14.605 -7.699 1.00 82.94 98 ALA A C 1
ATOM 776 O O . ALA A 1 98 ? -11.509 15.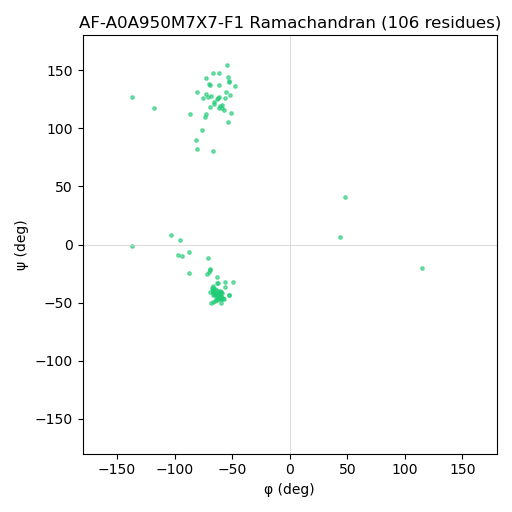730 -7.323 1.00 82.94 98 ALA A O 1
ATOM 777 N N . ARG A 1 99 ? -12.090 13.634 -7.868 1.00 80.50 99 ARG A N 1
ATOM 778 C CA . ARG A 1 99 ? -13.531 13.792 -7.616 1.00 80.50 99 ARG A CA 1
ATOM 779 C C . ARG A 1 99 ? -13.956 13.291 -6.236 1.00 80.50 99 ARG A C 1
ATOM 781 O O . ARG A 1 99 ? -15.099 13.526 -5.839 1.00 80.50 99 ARG A O 1
ATOM 788 N N . MET A 1 100 ? -13.074 12.615 -5.501 1.00 76.00 100 MET A N 1
ATOM 789 C CA . MET A 1 100 ? -13.376 12.117 -4.162 1.00 76.00 100 MET A CA 1
ATOM 790 C C . MET A 1 100 ? -13.421 13.274 -3.158 1.00 76.00 100 MET A C 1
ATOM 792 O O . MET A 1 100 ? -12.407 13.887 -2.833 1.00 76.00 100 MET A O 1
ATOM 796 N N . LYS A 1 101 ? -14.612 13.564 -2.625 1.00 78.56 101 LYS A N 1
ATOM 797 C CA . LYS A 1 101 ? -14.770 14.486 -1.494 1.00 78.56 101 LYS A CA 1
ATOM 798 C C . LYS A 1 101 ? -14.455 13.748 -0.195 1.00 78.56 101 LYS A C 1
ATOM 800 O O . LYS A 1 101 ? -15.006 12.674 0.047 1.00 78.56 101 LYS A O 1
ATOM 805 N N . ARG A 1 102 ? -13.619 14.333 0.672 1.00 73.25 102 ARG A N 1
ATOM 806 C CA . ARG A 1 102 ? -13.485 13.852 2.057 1.00 73.25 102 ARG A CA 1
ATOM 807 C C . ARG A 1 102 ? -14.836 13.993 2.746 1.00 73.25 102 ARG A C 1
ATOM 809 O O . ARG A 1 102 ? -15.330 15.104 2.918 1.00 73.25 102 ARG A O 1
ATOM 816 N N . ILE A 1 103 ? -15.411 12.874 3.171 1.00 71.25 103 ILE A N 1
ATOM 817 C CA . ILE A 1 103 ? -16.548 12.883 4.088 1.00 71.25 103 ILE A CA 1
ATOM 818 C C . ILE A 1 103 ? -15.970 13.081 5.490 1.00 71.25 103 ILE A C 1
ATOM 820 O O . ILE A 1 103 ? -15.732 12.126 6.222 1.00 71.25 103 ILE A O 1
ATOM 824 N N . THR A 1 104 ? -15.683 14.325 5.864 1.00 67.50 104 THR A N 1
ATOM 825 C CA . THR A 1 104 ? -15.444 14.661 7.270 1.00 67.50 104 THR A CA 1
ATOM 826 C C . THR A 1 104 ? -16.803 14.700 7.953 1.00 67.50 104 THR A C 1
ATOM 828 O O . THR A 1 104 ? -17.526 15.690 7.834 1.00 67.50 104 THR A O 1
ATOM 831 N N . LYS A 1 105 ? -17.197 13.619 8.638 1.00 56.00 105 LYS A N 1
ATOM 832 C CA . LYS A 1 105 ? -18.274 13.746 9.625 1.00 56.00 105 LYS A CA 1
ATOM 833 C C . LYS A 1 105 ? -17.764 14.709 10.706 1.00 56.00 105 LYS A C 1
ATOM 835 O 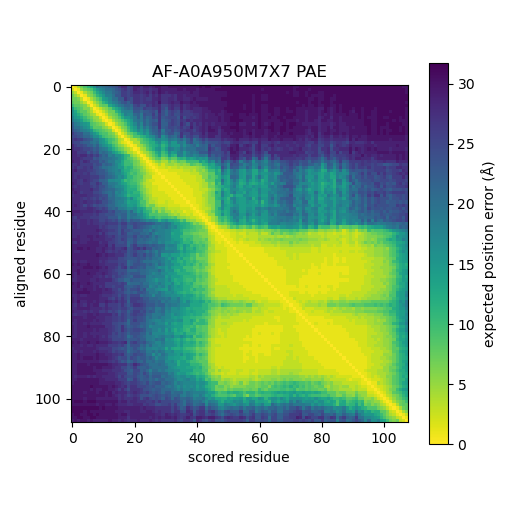O . LYS A 1 105 ? -16.670 14.472 11.216 1.00 56.00 105 LYS A O 1
ATOM 840 N N . PRO A 1 106 ? -18.483 15.795 11.034 1.00 57.44 106 PRO A N 1
ATOM 841 C CA . PRO A 1 106 ? -18.136 16.583 12.205 1.00 57.44 106 PRO A CA 1
ATOM 842 C C . PRO A 1 106 ? -18.263 15.670 13.427 1.00 57.44 106 PRO A C 1
ATOM 844 O O . PRO A 1 106 ? -19.300 15.024 13.595 1.00 57.44 106 PRO A O 1
ATOM 847 N N . ASN A 1 107 ? -17.208 15.582 14.242 1.00 54.75 107 ASN A N 1
ATOM 848 C CA . ASN A 1 107 ? -17.321 14.992 15.573 1.00 54.75 107 ASN A CA 1
ATOM 849 C C . ASN A 1 107 ? -18.398 15.789 16.321 1.00 54.75 107 ASN A C 1
ATOM 851 O O . ASN A 1 107 ? -18.250 16.999 16.499 1.00 54.75 107 ASN A O 1
ATOM 855 N N . LYS A 1 108 ? -19.496 15.118 16.669 1.00 46.75 108 LYS A N 1
ATOM 856 C CA . LYS A 1 108 ? -20.444 15.577 17.682 1.00 46.75 108 LYS A CA 1
ATOM 857 C C . LYS A 1 108 ? -20.100 14.892 18.990 1.00 46.75 108 LYS A C 1
ATOM 859 O O . LYS A 1 108 ? -19.747 13.694 18.914 1.00 46.75 108 LYS A O 1
#

pLDDT: mean 75.88, std 15.61, range [44.06, 96.44]

Radius of gyration: 24.65 Å; Cα contacts (8 Å, |Δi|>4): 42; chains: 1; bounding box: 87×49×45 Å